Protein AF-A0A354HJ36-F1 (afdb_monomer_lite)

Foldseek 3Di:
DDDPVLVVVQVVQVVVLVVVQVVLVVVCVVCVPPPPDFRKGFDKDADDDPVPPPPDDPVNVVVPPDSHIHGPDIDTPDDPVVVVCVVVVPPDD

pLDDT: mean 81.35, std 14.4, range [49.66, 97.12]

Structure (mmCIF, N/CA/C/O backbone):
data_AF-A0A354HJ36-F1
#
_entry.id   AF-A0A354HJ36-F1
#
loop_
_atom_site.group_PDB
_atom_site.id
_atom_site.type_symbol
_atom_site.label_atom_id
_atom_site.label_alt_id
_atom_site.label_comp_id
_atom_site.label_asym_id
_atom_site.label_entity_id
_atom_site.label_seq_id
_atom_site.pdbx_PDB_ins_code
_atom_site.Cartn_x
_atom_site.Cartn_y
_atom_site.Cartn_z
_atom_site.occupancy
_atom_site.B_iso_or_equiv
_atom_site.auth_seq_id
_atom_site.auth_comp_id
_atom_site.auth_asym_id
_atom_site.auth_atom_id
_atom_site.pdbx_PDB_model_num
ATOM 1 N N . MET A 1 1 ? 18.268 -2.246 -26.959 1.00 54.03 1 MET A N 1
ATOM 2 C CA . MET A 1 1 ? 18.609 -1.635 -25.652 1.00 54.03 1 MET A CA 1
ATOM 3 C C . MET A 1 1 ? 17.320 -1.272 -24.932 1.00 54.03 1 MET A C 1
ATOM 5 O O . MET A 1 1 ? 16.399 -0.808 -25.593 1.00 54.03 1 MET A O 1
ATOM 9 N N . ARG A 1 2 ? 17.228 -1.505 -23.614 1.00 62.12 2 ARG A N 1
ATOM 10 C CA . ARG A 1 2 ? 16.110 -1.004 -22.792 1.00 62.12 2 ARG A CA 1
ATOM 11 C C . ARG A 1 2 ? 16.196 0.526 -22.719 1.00 62.12 2 ARG A C 1
ATOM 13 O O . ARG A 1 2 ? 17.292 1.055 -22.567 1.00 62.12 2 ARG A O 1
ATOM 20 N N . SER A 1 3 ? 15.070 1.225 -22.852 1.00 70.94 3 SER A N 1
ATOM 21 C CA . SER A 1 3 ? 15.029 2.689 -22.733 1.00 70.94 3 SER A CA 1
ATOM 22 C C . SER A 1 3 ? 15.259 3.113 -21.278 1.00 70.94 3 SER A C 1
ATOM 24 O O . SER A 1 3 ? 14.593 2.598 -20.380 1.00 70.94 3 SER A O 1
ATOM 26 N N . THR A 1 4 ? 16.160 4.068 -21.033 1.00 75.00 4 THR A N 1
ATOM 27 C CA . THR A 1 4 ? 16.408 4.635 -19.693 1.00 75.00 4 THR A CA 1
ATOM 28 C C . THR A 1 4 ? 15.144 5.270 -19.100 1.00 75.00 4 THR A C 1
ATOM 30 O O . THR A 1 4 ? 14.898 5.162 -17.900 1.00 75.00 4 THR A O 1
ATOM 33 N N . PHE A 1 5 ? 14.287 5.855 -19.945 1.00 83.56 5 PHE A N 1
ATOM 34 C CA . PHE A 1 5 ? 13.013 6.448 -19.527 1.00 83.56 5 PHE A CA 1
ATOM 35 C C . PHE A 1 5 ? 12.022 5.414 -18.992 1.00 83.56 5 PHE A C 1
ATOM 37 O O . PHE A 1 5 ? 11.326 5.697 -18.020 1.00 83.56 5 PHE A O 1
ATOM 44 N N . LEU A 1 6 ? 12.009 4.202 -19.558 1.00 83.12 6 LEU A N 1
ATOM 45 C CA . LEU A 1 6 ? 11.159 3.117 -19.062 1.00 83.12 6 LEU A CA 1
ATOM 46 C C . LEU A 1 6 ? 11.546 2.745 -17.623 1.00 83.12 6 LEU A C 1
ATOM 48 O O . LEU A 1 6 ? 10.676 2.584 -16.775 1.00 83.12 6 LEU A O 1
ATOM 52 N N . GLY A 1 7 ? 12.846 2.668 -17.323 1.00 83.94 7 GLY A N 1
ATOM 53 C CA . GLY A 1 7 ? 13.333 2.410 -15.964 1.00 83.94 7 GLY A CA 1
ATOM 54 C C . GLY A 1 7 ? 12.899 3.482 -14.960 1.00 83.94 7 GLY A C 1
ATOM 55 O O . GLY A 1 7 ? 12.393 3.155 -13.888 1.00 83.94 7 GLY A O 1
ATOM 56 N N . LEU A 1 8 ? 13.037 4.760 -15.324 1.00 88.62 8 LEU A N 1
ATOM 57 C CA . LEU A 1 8 ? 12.609 5.880 -14.477 1.00 88.62 8 LEU A CA 1
ATOM 58 C C . LEU A 1 8 ? 11.093 5.889 -14.248 1.00 88.62 8 LEU A C 1
ATOM 60 O O . LEU A 1 8 ? 10.636 6.134 -13.131 1.00 88.62 8 LEU A O 1
ATOM 64 N N . GLU A 1 9 ? 10.310 5.590 -15.282 1.00 86.38 9 GLU A N 1
ATOM 65 C CA . GLU A 1 9 ? 8.856 5.524 -15.179 1.00 86.38 9 GLU A CA 1
ATOM 66 C C . GLU A 1 9 ? 8.395 4.370 -14.277 1.00 86.38 9 GLU A C 1
ATOM 68 O O . GLU A 1 9 ? 7.512 4.564 -13.440 1.00 86.38 9 GLU A O 1
ATOM 73 N N . MET A 1 10 ? 9.031 3.198 -14.374 1.00 86.50 10 MET A N 1
ATOM 74 C CA . MET A 1 10 ? 8.767 2.073 -13.470 1.00 86.50 10 MET A CA 1
ATOM 75 C C . MET A 1 10 ? 9.075 2.418 -12.012 1.00 86.50 10 MET A C 1
ATOM 77 O O . MET A 1 10 ? 8.262 2.140 -11.126 1.00 86.50 10 MET A O 1
ATOM 81 N N . SER A 1 11 ? 10.222 3.052 -11.754 1.00 88.81 11 SER A N 1
ATOM 82 C CA . SER A 1 11 ? 10.600 3.482 -10.405 1.00 88.81 11 SER A CA 1
ATOM 83 C C . SER A 1 11 ? 9.606 4.499 -9.848 1.00 88.81 11 SER A C 1
ATOM 85 O O . SER A 1 11 ? 9.133 4.345 -8.724 1.00 88.81 11 SER A O 1
ATOM 87 N N . LYS A 1 12 ? 9.209 5.493 -10.655 1.00 90.19 12 LYS A N 1
ATOM 88 C CA . LYS A 1 12 ? 8.185 6.479 -10.282 1.00 90.19 12 LYS A CA 1
ATOM 89 C C . LYS A 1 12 ? 6.867 5.801 -9.905 1.00 90.19 12 LYS A C 1
ATOM 91 O O . LYS A 1 12 ? 6.324 6.085 -8.841 1.00 90.19 12 LYS A O 1
ATOM 96 N N . ARG A 1 13 ? 6.361 4.902 -10.754 1.00 89.62 13 ARG A N 1
ATOM 97 C CA . ARG A 1 13 ? 5.095 4.192 -10.510 1.00 89.62 13 ARG A CA 1
ATOM 98 C C . ARG A 1 13 ? 5.166 3.326 -9.253 1.00 89.62 13 ARG A C 1
ATOM 100 O O . ARG A 1 13 ? 4.235 3.351 -8.458 1.00 89.62 13 ARG A O 1
ATOM 107 N N . THR A 1 14 ? 6.280 2.626 -9.036 1.00 89.81 14 THR A N 1
ATOM 108 C CA . THR A 1 14 ? 6.501 1.817 -7.825 1.00 89.81 14 THR A CA 1
ATOM 109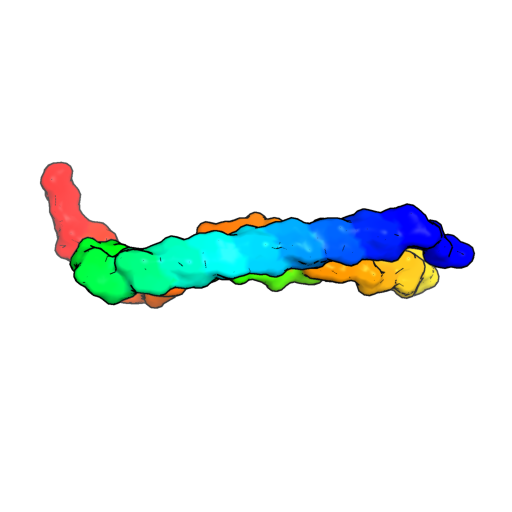 C C . THR A 1 14 ? 6.463 2.677 -6.563 1.00 89.81 14 THR A C 1
ATOM 111 O O . THR A 1 14 ? 5.791 2.321 -5.602 1.00 89.81 14 THR A O 1
ATOM 114 N N . ILE A 1 15 ? 7.125 3.838 -6.565 1.00 93.06 15 ILE A N 1
ATOM 115 C CA . ILE A 1 15 ? 7.102 4.762 -5.421 1.00 93.06 15 ILE A CA 1
ATOM 116 C C . ILE A 1 15 ? 5.678 5.268 -5.162 1.00 93.06 15 ILE A C 1
ATOM 118 O O . ILE A 1 15 ? 5.226 5.274 -4.019 1.00 93.06 15 ILE A O 1
ATOM 122 N N . GLN A 1 16 ? 4.946 5.641 -6.215 1.00 93.06 16 GLN A N 1
ATOM 123 C CA . GLN A 1 16 ? 3.552 6.081 -6.098 1.00 93.06 16 GLN A CA 1
ATOM 124 C C . GLN A 1 16 ? 2.637 4.976 -5.548 1.00 93.06 16 GLN A C 1
ATOM 126 O O . GLN A 1 16 ? 1.789 5.247 -4.698 1.00 93.06 16 GLN A O 1
ATOM 131 N N . LEU A 1 17 ? 2.825 3.730 -5.991 1.00 93.44 17 LEU A N 1
ATOM 132 C CA . LEU A 1 17 ? 2.090 2.570 -5.488 1.00 93.44 17 LEU A CA 1
ATOM 133 C C . LEU A 1 17 ? 2.373 2.328 -4.001 1.00 93.44 17 LEU A C 1
ATOM 135 O O . LEU A 1 17 ? 1.439 2.165 -3.216 1.00 93.44 17 LEU A O 1
ATOM 139 N N . SER A 1 18 ? 3.646 2.354 -3.605 1.00 94.12 18 SER A N 1
ATOM 140 C CA . SER A 1 18 ? 4.054 2.205 -2.206 1.00 94.12 18 SER A CA 1
ATOM 141 C C . SER A 1 18 ? 3.478 3.311 -1.326 1.00 94.12 18 SER A C 1
ATOM 143 O O . SER A 1 18 ? 2.981 3.022 -0.240 1.00 94.12 18 SER A O 1
ATOM 145 N N . GLN A 1 19 ? 3.467 4.560 -1.805 1.00 95.25 19 GLN A N 1
ATOM 146 C CA . GLN A 1 19 ? 2.834 5.666 -1.087 1.00 95.25 19 GLN A CA 1
ATOM 147 C C . GLN A 1 19 ? 1.346 5.386 -0.850 1.00 95.25 19 GLN A C 1
ATOM 149 O O . GLN A 1 19 ? 0.869 5.487 0.277 1.00 95.25 19 GLN A O 1
ATOM 154 N N . LYS A 1 20 ? 0.625 4.935 -1.882 1.00 94.25 20 LYS A N 1
ATOM 155 C CA . LYS A 1 20 ? -0.794 4.596 -1.743 1.00 94.25 20 LYS A CA 1
ATOM 156 C C . LYS A 1 20 ? -1.023 3.457 -0.746 1.00 94.25 20 LYS A C 1
ATOM 158 O O . LYS A 1 20 ? -1.973 3.509 0.032 1.00 94.25 20 LYS A O 1
ATOM 163 N N . ALA A 1 21 ? -0.161 2.441 -0.742 1.00 94.81 21 ALA A N 1
ATOM 164 C CA . ALA A 1 21 ? -0.236 1.342 0.219 1.00 94.81 21 ALA A CA 1
ATOM 165 C C . ALA A 1 21 ? -0.039 1.816 1.669 1.00 94.81 21 ALA A C 1
ATOM 167 O O . ALA A 1 21 ? -0.733 1.338 2.575 1.00 94.81 21 ALA A O 1
ATOM 168 N N . LEU A 1 22 ? 0.851 2.787 1.892 1.00 96.38 22 LEU A N 1
ATOM 169 C CA . LEU A 1 22 ? 1.026 3.421 3.199 1.00 96.38 22 LEU A CA 1
ATOM 170 C C . LEU A 1 22 ? -0.217 4.213 3.615 1.00 96.38 22 LEU A C 1
ATOM 172 O O . LEU A 1 22 ? -0.656 4.067 4.753 1.00 96.38 22 LEU A O 1
ATOM 176 N N . ASP A 1 23 ? -0.839 4.963 2.704 1.00 96.50 23 ASP A N 1
ATOM 177 C CA . ASP A 1 23 ? -2.056 5.731 3.002 1.00 96.50 23 ASP A CA 1
ATOM 178 C C . ASP A 1 23 ? -3.215 4.820 3.459 1.00 96.50 23 ASP A C 1
ATOM 180 O O . ASP A 1 23 ? -3.931 5.120 4.422 1.00 96.50 23 ASP A O 1
ATOM 184 N N . ILE A 1 24 ? -3.386 3.664 2.804 1.00 95.56 24 ILE A N 1
ATOM 185 C CA . ILE A 1 24 ? -4.388 2.661 3.205 1.00 95.56 24 ILE A CA 1
ATOM 186 C C . ILE A 1 24 ? -4.024 2.033 4.546 1.00 95.56 24 ILE A C 1
ATOM 188 O O . ILE A 1 24 ? -4.890 1.844 5.399 1.00 95.56 24 ILE A O 1
ATOM 192 N N . THR A 1 25 ? -2.744 1.748 4.769 1.00 95.94 25 THR A N 1
ATOM 193 C CA . THR A 1 25 ? -2.273 1.217 6.053 1.00 95.94 25 THR A CA 1
ATOM 194 C C . THR A 1 25 ? -2.533 2.204 7.193 1.00 95.94 25 THR A C 1
ATOM 196 O O . THR A 1 25 ? -3.019 1.794 8.246 1.00 95.94 25 THR A O 1
ATOM 199 N N . GLY A 1 26 ? -2.304 3.500 6.973 1.00 97.12 26 GLY A N 1
ATOM 200 C CA . GLY A 1 26 ? -2.638 4.554 7.932 1.00 97.12 26 GLY A CA 1
ATOM 201 C C . GLY A 1 26 ? -4.139 4.636 8.206 1.00 97.12 26 GLY A C 1
ATOM 202 O O . GLY A 1 26 ? -4.550 4.707 9.361 1.00 97.12 26 GLY A O 1
ATOM 203 N N . SER A 1 27 ? -4.969 4.530 7.166 1.00 95.88 27 SER A N 1
ATOM 204 C CA . SER A 1 27 ? -6.432 4.510 7.310 1.00 95.88 27 SER A CA 1
ATOM 205 C C . SER A 1 27 ? -6.917 3.300 8.118 1.00 95.88 27 SER A C 1
ATOM 207 O O . SER A 1 27 ? -7.744 3.446 9.017 1.00 95.88 27 SER A O 1
ATOM 209 N N . ASN A 1 28 ? -6.356 2.115 7.854 1.00 95.88 28 ASN A N 1
ATOM 210 C CA . ASN A 1 28 ? -6.644 0.899 8.613 1.00 95.88 28 ASN A CA 1
ATOM 211 C C . ASN A 1 28 ? -6.258 1.041 10.091 1.00 95.88 28 ASN A C 1
ATOM 213 O O . ASN A 1 28 ? -6.988 0.580 10.967 1.00 95.88 28 ASN A O 1
ATOM 217 N N . LEU A 1 29 ? -5.110 1.664 10.370 1.00 96.00 29 LEU A N 1
ATOM 218 C CA . LEU A 1 29 ? -4.630 1.873 11.732 1.00 96.00 29 LEU A CA 1
ATOM 219 C C . LEU A 1 29 ? -5.549 2.827 12.503 1.00 96.00 29 LEU A C 1
ATOM 221 O O . LEU A 1 29 ? -5.985 2.496 13.608 1.00 96.00 29 LEU A O 1
ATOM 225 N N . SER A 1 30 ? -5.887 3.969 11.903 1.00 97.06 30 SER A N 1
ATOM 226 C CA . SER A 1 30 ? -6.771 4.975 12.502 1.00 97.06 30 SER A CA 1
ATOM 227 C C . SER A 1 30 ? -8.160 4.416 12.811 1.00 97.06 30 SER A C 1
ATOM 229 O O . SER A 1 30 ? -8.716 4.699 13.869 1.00 97.06 30 SER A O 1
ATOM 231 N N . ASN A 1 31 ? -8.693 3.562 11.933 1.00 95.25 31 ASN A N 1
ATOM 232 C CA . ASN A 1 31 ? -10.033 2.991 12.078 1.00 95.25 31 ASN A CA 1
ATOM 233 C C . ASN A 1 31 ? -10.054 1.624 12.777 1.00 95.25 31 ASN A C 1
ATOM 235 O O . ASN A 1 31 ? -11.095 0.975 12.826 1.00 95.25 31 ASN A O 1
ATOM 239 N N . SER A 1 32 ? -8.933 1.185 13.355 1.00 93.50 32 SER A N 1
ATOM 240 C CA . SER A 1 32 ? -8.810 -0.136 13.992 1.00 93.50 32 SER A CA 1
ATOM 241 C C . SER A 1 32 ? -9.814 -0.396 15.123 1.00 93.50 32 SER A C 1
ATOM 243 O O . SER A 1 32 ? -10.127 -1.550 15.401 1.00 93.50 32 SER A O 1
ATOM 245 N N . LYS A 1 33 ? -10.321 0.661 15.772 1.00 93.81 33 LYS A N 1
ATOM 246 C CA . LYS A 1 33 ? -11.307 0.586 16.866 1.00 93.81 33 LYS A CA 1
ATOM 247 C C . LYS A 1 33 ? -12.719 1.010 16.459 1.00 93.81 33 LYS A C 1
ATOM 249 O O . LYS A 1 33 ? -13.599 1.061 17.313 1.00 93.81 33 LYS A O 1
ATOM 254 N N . VAL A 1 34 ? -12.935 1.359 15.192 1.00 95.00 34 VAL A N 1
ATOM 255 C CA . VAL A 1 34 ? -14.254 1.766 14.703 1.00 95.00 34 VAL A CA 1
ATOM 256 C C . VAL A 1 34 ? -15.081 0.509 14.462 1.00 95.00 34 VAL A C 1
ATOM 258 O O . VAL A 1 34 ? -14.712 -0.345 13.654 1.00 95.00 34 VAL A O 1
ATOM 261 N N . GLU A 1 35 ? -16.200 0.387 15.173 1.00 92.06 35 GLU A N 1
ATOM 262 C CA . GLU A 1 35 ? -17.121 -0.734 15.002 1.00 92.06 35 GLU A CA 1
ATOM 263 C C . GLU A 1 35 ? -17.643 -0.789 13.556 1.00 92.06 35 GLU A C 1
ATOM 265 O O . GLU A 1 35 ? -17.975 0.232 12.954 1.00 92.06 35 GLU A O 1
ATOM 270 N N . GLY A 1 36 ? -17.658 -1.987 12.967 1.00 87.81 36 GLY A N 1
ATOM 271 C CA . GLY A 1 36 ? -18.065 -2.196 11.574 1.00 87.81 36 GLY A CA 1
ATOM 272 C C . GLY A 1 36 ? -17.010 -1.839 10.518 1.00 87.81 36 GLY A C 1
ATOM 273 O O . GLY A 1 36 ? -17.241 -2.081 9.330 1.00 87.81 36 GLY A O 1
ATOM 274 N N . TYR A 1 37 ? -15.836 -1.315 10.896 1.00 92.19 37 TYR A N 1
ATOM 275 C CA . TYR A 1 37 ? -14.771 -1.054 9.928 1.00 92.19 37 TYR A CA 1
ATOM 276 C C . TYR A 1 37 ? -14.201 -2.358 9.355 1.00 92.19 37 TYR A C 1
ATOM 278 O O . TYR A 1 37 ? -13.764 -3.249 10.081 1.00 92.19 37 TYR A O 1
ATOM 286 N N . THR A 1 38 ? -14.163 -2.456 8.024 1.00 91.94 38 THR A N 1
ATOM 287 C CA . THR A 1 38 ? -13.476 -3.544 7.321 1.00 91.94 38 THR A CA 1
ATOM 288 C C . THR A 1 38 ? -12.132 -3.058 6.799 1.00 91.94 38 THR A C 1
ATOM 290 O O . THR A 1 38 ? -12.070 -2.073 6.061 1.00 91.94 38 THR A O 1
ATOM 293 N N . ARG A 1 39 ? -11.065 -3.792 7.125 1.00 93.19 39 ARG A N 1
ATOM 294 C CA . ARG A 1 39 ? -9.718 -3.524 6.618 1.00 93.19 39 ARG A CA 1
ATOM 295 C C . ARG A 1 39 ? -9.687 -3.537 5.088 1.00 93.19 39 ARG A C 1
ATOM 297 O O . ARG A 1 39 ? -10.168 -4.477 4.456 1.00 93.19 39 ARG A O 1
ATOM 304 N N . GLN A 1 40 ? -9.035 -2.530 4.520 1.00 95.00 40 GLN A N 1
ATOM 305 C CA . GLN A 1 40 ? -8.746 -2.432 3.093 1.00 95.00 40 GLN A CA 1
ATOM 306 C C . GLN A 1 40 ? -7.306 -2.866 2.793 1.00 95.00 40 GLN A C 1
ATOM 308 O O . GLN A 1 40 ? -6.399 -2.695 3.613 1.00 95.00 40 GLN A O 1
ATOM 313 N N . GLN A 1 41 ? -7.080 -3.418 1.610 1.00 93.75 41 GLN A N 1
ATOM 314 C CA . GLN A 1 41 ? -5.779 -3.846 1.118 1.00 93.75 41 GLN A CA 1
ATOM 315 C C . GLN A 1 41 ? -5.607 -3.372 -0.324 1.00 93.75 41 GLN A C 1
ATOM 317 O O . GLN A 1 41 ? -6.525 -3.480 -1.129 1.00 93.75 41 GLN A O 1
ATOM 322 N N . VAL A 1 42 ? -4.428 -2.837 -0.649 1.00 94.06 42 VAL A N 1
ATOM 323 C CA . VAL A 1 42 ? -4.062 -2.582 -2.048 1.00 94.06 42 VAL A CA 1
ATOM 324 C C . VAL A 1 42 ? -3.763 -3.920 -2.708 1.00 94.06 42 VAL A C 1
ATOM 326 O O . VAL A 1 42 ? -2.890 -4.646 -2.229 1.00 94.06 42 VAL A O 1
ATOM 329 N N . ASP A 1 43 ? -4.449 -4.214 -3.806 1.00 92.25 43 ASP A N 1
ATOM 330 C CA . ASP A 1 43 ? -4.104 -5.333 -4.672 1.00 92.25 43 ASP A CA 1
ATOM 331 C C . ASP A 1 43 ? -3.004 -4.906 -5.649 1.00 92.25 43 ASP A C 1
ATOM 333 O O . ASP A 1 43 ? -3.110 -3.881 -6.335 1.00 92.25 43 ASP A O 1
ATOM 337 N N . ILE A 1 44 ? -1.918 -5.674 -5.676 1.00 89.75 44 ILE A N 1
ATOM 338 C CA . ILE A 1 44 ? -0.718 -5.381 -6.454 1.00 89.75 44 ILE A CA 1
ATOM 339 C C . ILE A 1 44 ? -0.539 -6.483 -7.490 1.00 89.75 44 ILE A C 1
ATOM 341 O O . ILE A 1 44 ? -0.229 -7.627 -7.167 1.00 89.75 44 ILE A O 1
ATOM 345 N N . GLY A 1 45 ? -0.670 -6.100 -8.753 1.00 86.19 45 GLY A N 1
ATOM 346 C CA . GLY A 1 45 ? -0.422 -6.954 -9.902 1.00 86.19 45 GLY A CA 1
ATOM 347 C C . GLY A 1 45 ? 0.947 -6.712 -10.520 1.00 86.19 45 GLY A C 1
ATOM 348 O O . GLY A 1 45 ? 1.544 -5.643 -10.387 1.00 86.19 45 GLY A O 1
ATOM 349 N N . SER A 1 46 ? 1.434 -7.6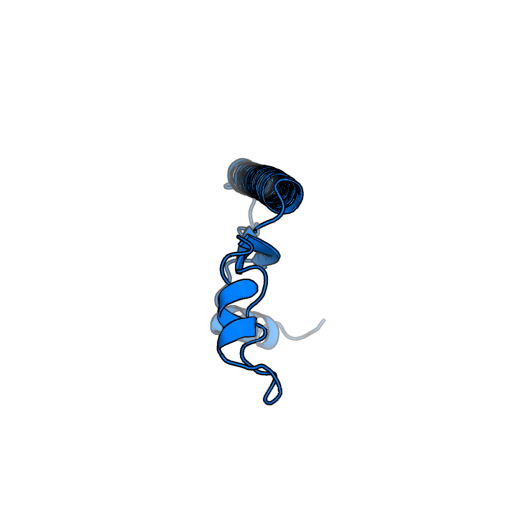90 -11.278 1.00 81.31 46 SER A N 1
ATOM 350 C CA . SER A 1 46 ? 2.540 -7.447 -12.203 1.00 81.31 46 SER A CA 1
ATOM 351 C C . SER A 1 46 ? 2.043 -6.607 -13.379 1.00 81.31 46 SER A C 1
ATOM 353 O O . SER A 1 46 ? 0.987 -6.884 -13.954 1.00 81.31 46 SER A O 1
ATOM 355 N N . SER A 1 47 ? 2.798 -5.573 -13.747 1.00 71.12 47 SER A N 1
ATOM 356 C CA . SER A 1 47 ? 2.509 -4.811 -14.950 1.00 71.12 47 SER A CA 1
ATOM 357 C C . SER A 1 47 ? 2.858 -5.687 -16.163 1.00 71.12 47 SER A C 1
ATOM 359 O O . SER A 1 47 ? 4.007 -6.037 -16.422 1.00 71.12 47 SER A O 1
ATOM 361 N N . TYR A 1 48 ? 1.804 -6.090 -16.870 1.00 64.81 48 TYR A N 1
ATOM 362 C CA . TYR A 1 48 ? 1.802 -6.947 -18.058 1.00 64.81 48 TYR A CA 1
ATOM 363 C C . TYR A 1 48 ? 2.226 -8.414 -17.872 1.00 64.81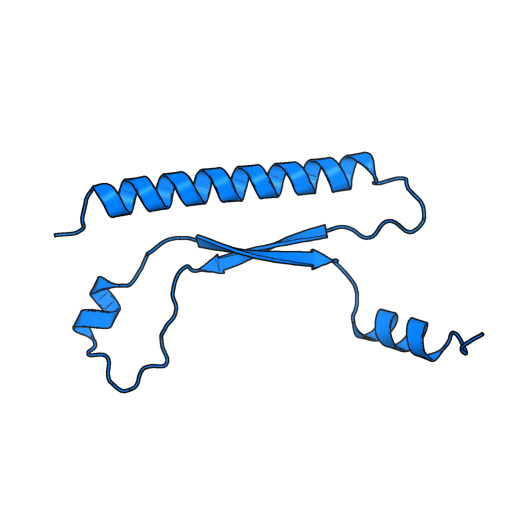 48 TYR A C 1
ATOM 365 O O . TYR A 1 48 ? 3.390 -8.787 -17.977 1.00 64.81 48 TYR A O 1
ATOM 373 N N . LEU A 1 49 ? 1.203 -9.271 -17.833 1.00 52.81 49 LEU A N 1
ATOM 374 C CA . LEU A 1 49 ? 1.234 -10.643 -18.338 1.00 52.81 49 LEU A CA 1
ATOM 375 C C . LEU A 1 49 ? 0.202 -10.759 -19.472 1.00 52.81 49 LEU A C 1
ATOM 377 O O . LEU A 1 49 ? -0.820 -11.419 -19.324 1.00 52.81 49 LEU A O 1
ATOM 381 N N . ASN A 1 50 ? 0.448 -10.144 -20.636 1.00 50.00 50 ASN A N 1
ATOM 382 C CA . ASN A 1 50 ? -0.259 -10.557 -21.860 1.00 50.00 50 ASN A CA 1
ATOM 383 C C . ASN A 1 50 ? 0.373 -11.863 -22.367 1.00 50.00 50 ASN A C 1
ATOM 385 O O . ASN A 1 50 ? 0.960 -11.934 -23.440 1.00 50.00 50 ASN A O 1
ATOM 389 N N . HIS A 1 51 ? 0.294 -12.908 -21.543 1.00 50.91 51 HIS A N 1
ATOM 390 C CA . HIS A 1 51 ? 0.759 -14.258 -21.861 1.00 50.91 51 HIS A CA 1
ATOM 391 C C . HIS A 1 51 ? -0.166 -14.981 -22.854 1.00 50.91 51 HIS A C 1
ATOM 393 O O . HIS A 1 51 ? 0.131 -16.099 -23.267 1.00 50.91 51 HIS A O 1
ATOM 399 N N . THR A 1 52 ? -1.278 -14.354 -23.239 1.00 52.44 52 THR A N 1
ATOM 400 C CA . THR A 1 52 ? -2.394 -14.978 -23.959 1.00 52.44 52 THR A CA 1
ATOM 401 C C . THR A 1 52 ? -2.472 -14.617 -25.439 1.00 52.44 52 THR A C 1
ATOM 403 O O . THR A 1 52 ? -3.286 -15.191 -26.158 1.00 52.44 52 THR A O 1
ATOM 406 N N . ASN A 1 53 ? -1.615 -13.727 -25.948 1.00 54.69 53 ASN A N 1
ATOM 407 C CA . ASN A 1 53 ? -1.585 -13.463 -27.384 1.00 54.69 53 ASN A CA 1
ATOM 408 C C . ASN A 1 53 ? -0.853 -14.603 -28.106 1.00 54.69 53 ASN A C 1
ATOM 410 O O . ASN A 1 53 ? 0.378 -14.661 -28.122 1.00 54.69 53 ASN A O 1
ATOM 414 N N . TYR A 1 54 ? -1.632 -15.484 -28.739 1.00 58.06 54 TYR A N 1
ATOM 415 C CA . TYR A 1 54 ? -1.173 -16.579 -29.607 1.00 58.06 54 TYR A CA 1
ATOM 416 C C . TYR A 1 54 ? -0.176 -16.115 -30.693 1.00 58.06 54 TYR A C 1
ATOM 418 O O . TYR A 1 54 ? 0.668 -16.882 -31.142 1.00 58.06 54 TYR A O 1
ATOM 426 N N . TRP A 1 55 ? -0.214 -14.827 -31.045 1.00 60.00 55 TRP A N 1
ATOM 427 C CA . TRP A 1 55 ? 0.588 -14.194 -32.095 1.00 60.00 55 TRP A CA 1
ATOM 428 C C . TRP A 1 55 ? 1.914 -13.569 -31.624 1.00 60.00 55 TRP A C 1
ATOM 430 O O . TRP A 1 55 ? 2.569 -12.871 -32.394 1.00 60.00 55 TRP A O 1
ATOM 440 N N . GLN A 1 56 ? 2.323 -13.766 -30.366 1.00 61.75 56 GLN A N 1
ATOM 441 C CA . GLN A 1 56 ? 3.588 -13.223 -29.855 1.00 61.75 56 GLN A CA 1
ATOM 442 C C . GLN A 1 56 ? 4.732 -14.245 -29.923 1.00 61.75 56 GLN A C 1
ATOM 444 O O . GLN A 1 56 ? 4.700 -15.280 -29.255 1.00 61.75 56 GLN A O 1
ATOM 449 N N . THR A 1 57 ? 5.784 -13.915 -30.673 1.00 61.97 57 THR A N 1
ATOM 450 C CA . THR A 1 57 ? 7.047 -14.668 -30.735 1.00 61.97 57 THR A CA 1
ATOM 451 C C . THR A 1 57 ? 7.739 -14.733 -29.364 1.00 61.97 57 THR A C 1
ATOM 453 O O . THR A 1 57 ? 7.697 -13.786 -28.582 1.00 61.97 57 THR A O 1
ATOM 456 N N . THR A 1 58 ? 8.459 -15.818 -29.065 1.00 62.44 58 THR A N 1
ATOM 457 C CA . THR A 1 58 ? 9.244 -15.970 -27.819 1.00 62.44 58 THR A CA 1
ATOM 458 C C . THR A 1 58 ? 10.178 -14.778 -27.547 1.00 62.44 58 THR A C 1
ATOM 460 O O . THR A 1 58 ? 10.315 -14.332 -26.409 1.00 62.44 58 THR A O 1
ATOM 463 N N . THR A 1 59 ? 10.751 -14.188 -28.599 1.00 60.59 59 THR A N 1
ATOM 464 C CA . THR A 1 59 ? 11.624 -13.006 -28.514 1.00 60.59 59 THR A CA 1
ATOM 465 C C . THR A 1 59 ? 10.895 -11.742 -28.049 1.00 60.59 59 THR A C 1
ATOM 467 O O . THR A 1 59 ? 11.441 -10.979 -27.251 1.00 60.59 59 THR A O 1
ATOM 470 N N . SER A 1 60 ? 9.654 -11.508 -28.494 1.00 61.00 60 SER A N 1
ATOM 471 C CA . SER A 1 60 ? 8.875 -10.348 -28.040 1.00 61.00 60 SER A CA 1
ATOM 472 C C . SER A 1 60 ? 8.415 -10.522 -26.593 1.00 61.00 60 SER A C 1
ATOM 474 O O . SER A 1 60 ? 8.463 -9.564 -25.826 1.00 61.00 60 SER A O 1
ATOM 476 N N . LYS A 1 61 ? 8.113 -11.752 -26.161 1.00 60.97 61 LYS A N 1
ATOM 477 C CA . LYS A 1 61 ? 7.814 -12.058 -24.750 1.00 60.97 61 LYS A CA 1
ATOM 478 C C . LYS A 1 61 ? 8.982 -11.718 -23.819 1.00 60.97 61 LYS A C 1
ATOM 480 O O . LYS A 1 61 ? 8.775 -11.087 -22.789 1.00 60.97 61 LYS A O 1
ATOM 485 N N . MET A 1 62 ? 10.215 -12.054 -24.207 1.00 63.28 62 MET A N 1
ATOM 486 C CA . MET A 1 62 ? 11.409 -11.729 -23.413 1.00 63.28 62 MET A CA 1
ATOM 487 C C . MET A 1 62 ? 11.689 -10.218 -23.353 1.00 63.28 62 MET A C 1
ATOM 489 O O . MET A 1 62 ? 12.117 -9.709 -22.319 1.00 63.28 62 MET A O 1
ATOM 493 N N . SER A 1 63 ? 11.422 -9.483 -24.438 1.00 63.88 63 SER A N 1
ATOM 494 C CA . SER A 1 63 ? 11.634 -8.030 -24.478 1.00 63.88 63 SER A CA 1
ATOM 495 C C . SER A 1 63 ? 10.636 -7.243 -23.624 1.00 63.88 63 SER A C 1
ATOM 497 O O . SER A 1 63 ? 10.992 -6.176 -23.125 1.00 63.88 63 SER A O 1
ATOM 499 N N . LEU A 1 64 ? 9.398 -7.730 -23.485 1.00 63.91 64 LEU A N 1
ATOM 500 C CA . LEU A 1 64 ? 8.350 -7.082 -22.687 1.00 63.91 64 LEU A CA 1
ATOM 501 C C . LEU A 1 64 ? 8.304 -7.564 -21.229 1.00 63.91 64 LEU A C 1
ATOM 503 O O . LEU A 1 64 ? 7.563 -6.982 -20.438 1.00 63.91 64 LEU A O 1
ATOM 507 N N . ALA A 1 65 ? 9.086 -8.583 -20.868 1.00 63.66 65 ALA A N 1
ATOM 508 C CA . ALA A 1 65 ? 9.153 -9.104 -19.510 1.00 63.66 65 ALA A CA 1
ATOM 509 C C . ALA A 1 65 ? 9.847 -8.124 -18.544 1.00 63.66 65 ALA A C 1
ATOM 511 O O . ALA A 1 65 ? 10.907 -7.562 -18.845 1.00 63.66 65 ALA A O 1
ATOM 512 N N . GLY A 1 66 ? 9.267 -7.980 -17.347 1.00 68.25 66 GLY A N 1
ATOM 513 C CA . GLY A 1 66 ? 9.846 -7.207 -16.244 1.00 68.25 66 GLY A CA 1
ATOM 514 C C . GLY A 1 66 ? 9.509 -5.715 -16.261 1.00 68.25 66 GLY A C 1
ATOM 515 O O . GLY A 1 66 ? 10.397 -4.900 -16.029 1.00 68.25 66 GLY A O 1
ATOM 516 N N . GLN A 1 67 ? 8.246 -5.351 -16.516 1.00 75.19 67 GLN A N 1
ATOM 517 C CA . GLN A 1 67 ? 7.779 -3.953 -16.488 1.00 75.19 67 GLN A CA 1
ATOM 518 C C . GLN A 1 67 ? 7.392 -3.441 -15.081 1.00 75.19 67 GLN A C 1
ATOM 520 O O . GLN A 1 67 ? 6.890 -2.322 -14.927 1.00 75.19 67 GLN A O 1
ATOM 525 N N . GLY A 1 68 ? 7.633 -4.242 -14.041 1.00 78.25 68 GLY A N 1
ATOM 526 C CA . GLY A 1 68 ? 7.390 -3.876 -12.645 1.00 78.25 68 GLY A CA 1
ATOM 527 C C . GLY A 1 68 ? 6.004 -4.269 -12.132 1.00 78.25 68 GLY A C 1
ATOM 528 O O . GLY A 1 68 ? 5.389 -5.221 -12.615 1.00 78.25 68 GLY A O 1
ATOM 529 N N . ALA A 1 69 ? 5.539 -3.554 -11.107 1.00 82.94 69 ALA A N 1
ATOM 530 C CA . ALA A 1 69 ? 4.266 -3.788 -10.432 1.00 82.94 69 ALA A CA 1
ATOM 531 C C . ALA A 1 69 ? 3.305 -2.603 -10.625 1.00 82.94 69 ALA A C 1
ATOM 533 O O . ALA A 1 69 ? 3.734 -1.460 -10.788 1.00 82.94 69 ALA A O 1
ATOM 534 N N . ILE A 1 70 ? 2.004 -2.882 -10.606 1.00 85.75 70 ILE A N 1
ATOM 535 C CA . ILE A 1 70 ? 0.910 -1.908 -10.683 1.00 85.75 70 ILE A CA 1
ATOM 536 C C . ILE A 1 70 ? -0.121 -2.202 -9.594 1.00 85.75 70 ILE A C 1
ATOM 538 O O . ILE A 1 70 ? -0.310 -3.350 -9.209 1.00 85.75 70 ILE A O 1
ATOM 542 N N . GLY A 1 71 ? -0.811 -1.168 -9.118 1.00 84.81 71 GLY A N 1
ATOM 543 C CA . GLY A 1 71 ? -2.003 -1.356 -8.292 1.00 84.81 71 GLY A CA 1
ATOM 544 C C . GLY A 1 71 ? -3.183 -1.738 -9.179 1.00 84.81 71 GLY A C 1
ATOM 545 O O . GLY A 1 71 ? -3.498 -0.991 -10.104 1.00 84.81 71 GLY A O 1
ATOM 546 N N . ILE A 1 72 ? -3.805 -2.886 -8.918 1.00 87.31 72 ILE A N 1
ATOM 547 C CA . ILE A 1 72 ? -5.026 -3.332 -9.607 1.00 87.31 72 ILE A CA 1
ATOM 548 C C . ILE A 1 72 ? -6.234 -2.600 -9.020 1.00 87.31 72 ILE A C 1
ATOM 550 O O . ILE A 1 72 ? -7.078 -2.088 -9.753 1.00 87.31 72 ILE A O 1
ATOM 554 N N . GLY A 1 73 ? -6.284 -2.504 -7.692 1.00 89.69 73 GLY A N 1
ATOM 555 C CA . GLY A 1 73 ? -7.408 -1.927 -6.975 1.00 89.69 73 GLY A CA 1
ATOM 556 C C . GLY A 1 73 ? -7.188 -1.897 -5.469 1.00 89.69 73 GLY A C 1
ATOM 557 O O . GLY A 1 73 ? -6.087 -2.133 -4.968 1.00 89.69 73 GLY A O 1
ATOM 558 N N . VAL A 1 74 ? -8.256 -1.564 -4.751 1.00 91.69 74 VAL A N 1
ATOM 559 C CA . VAL A 1 74 ? -8.314 -1.631 -3.293 1.00 91.69 74 VAL A CA 1
ATOM 560 C C . VAL A 1 74 ? -9.475 -2.531 -2.931 1.00 91.69 74 VAL A C 1
ATOM 562 O O . VAL A 1 74 ? -10.628 -2.154 -3.135 1.00 91.69 74 VAL A O 1
ATOM 565 N N . ASP A 1 75 ? -9.153 -3.678 -2.353 1.00 92.75 75 ASP A N 1
ATOM 566 C CA . ASP A 1 75 ? -10.136 -4.663 -1.934 1.00 92.75 75 ASP A CA 1
ATOM 567 C C . ASP A 1 75 ? -10.285 -4.673 -0.418 1.00 92.75 75 ASP A C 1
ATOM 569 O O . ASP A 1 75 ? -9.425 -4.217 0.341 1.00 92.75 75 ASP A O 1
ATOM 573 N N . GLN A 1 76 ? -11.421 -5.181 0.038 1.00 92.00 76 GLN A N 1
ATOM 574 C CA . GLN A 1 76 ? -11.690 -5.370 1.453 1.00 92.00 76 GLN A CA 1
ATOM 575 C C . GLN A 1 76 ? -11.371 -6.805 1.845 1.00 92.00 76 GLN A C 1
ATOM 577 O O . GLN A 1 76 ? -11.772 -7.749 1.166 1.00 92.00 76 GLN A O 1
ATOM 582 N N . VAL A 1 77 ? -10.693 -6.975 2.976 1.00 90.44 77 VAL A N 1
ATOM 583 C CA . VAL A 1 77 ? -10.396 -8.305 3.509 1.00 90.44 77 VAL A CA 1
ATOM 584 C C . VAL A 1 77 ? -11.667 -8.844 4.164 1.00 90.44 77 VAL A C 1
ATOM 586 O O . VAL A 1 77 ? -11.969 -8.519 5.313 1.00 90.44 77 VAL A O 1
ATOM 589 N N . ARG A 1 78 ? -12.441 -9.625 3.406 1.00 89.50 78 ARG A N 1
ATOM 590 C CA . ARG A 1 78 ? -13.680 -10.281 3.849 1.00 89.50 78 ARG A CA 1
ATOM 591 C C . ARG A 1 78 ? -13.694 -11.740 3.423 1.00 89.50 78 ARG A C 1
ATOM 593 O O . ARG A 1 78 ? -13.162 -12.088 2.373 1.00 89.50 78 ARG A O 1
ATOM 600 N N . ASP A 1 79 ? -14.350 -12.573 4.222 1.00 89.06 79 ASP A N 1
ATOM 601 C CA . ASP A 1 79 ? -14.678 -13.936 3.815 1.00 89.06 79 ASP A CA 1
ATOM 602 C C . ASP A 1 79 ? -15.907 -13.892 2.882 1.00 89.06 79 ASP A C 1
ATOM 604 O O . ASP A 1 79 ? -16.987 -13.486 3.325 1.00 89.06 79 ASP A O 1
ATOM 608 N N . PRO A 1 80 ? -15.779 -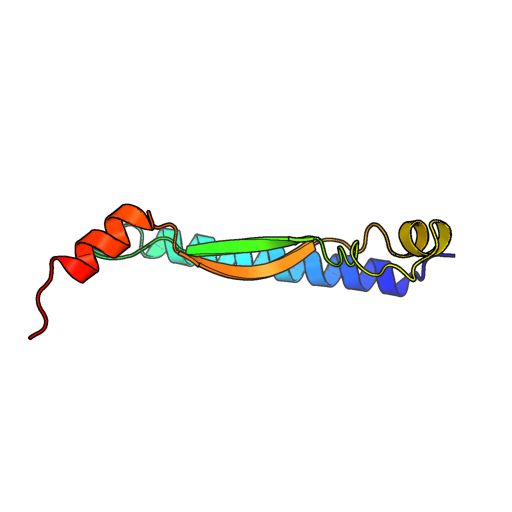14.292 1.603 1.00 87.94 80 PRO A N 1
ATOM 609 C CA . PRO A 1 80 ? -16.875 -14.211 0.642 1.00 87.94 80 PRO A CA 1
ATOM 610 C C . PRO A 1 80 ? -18.037 -15.154 0.979 1.00 87.94 80 PRO A C 1
ATOM 612 O O . PRO A 1 80 ? -19.182 -14.854 0.640 1.00 87.94 80 PRO A O 1
ATOM 615 N N . TYR A 1 81 ? -17.773 -16.286 1.638 1.00 89.56 81 TYR A N 1
ATOM 616 C CA . TYR A 1 81 ? -18.809 -17.228 2.049 1.00 89.56 81 TYR A CA 1
ATOM 617 C C . TYR A 1 81 ? -19.635 -16.651 3.200 1.00 89.56 81 TYR A C 1
ATOM 619 O O . TYR A 1 81 ? -20.865 -16.638 3.123 1.00 89.56 81 TYR A O 1
ATOM 627 N N . ILE A 1 82 ? -18.972 -16.129 4.236 1.00 88.12 82 ILE A N 1
ATOM 628 C CA . ILE A 1 82 ? -19.659 -15.523 5.386 1.00 88.12 82 ILE A CA 1
ATOM 629 C C . ILE A 1 82 ? -20.395 -14.247 4.964 1.00 88.12 82 ILE A C 1
ATOM 631 O O . ILE A 1 82 ? -21.553 -14.076 5.336 1.00 88.12 82 ILE A O 1
ATOM 635 N N . ASP A 1 83 ? -19.778 -13.388 4.147 1.00 87.62 83 ASP A N 1
ATOM 636 C CA . ASP A 1 83 ? -20.403 -12.145 3.672 1.00 87.62 83 ASP A CA 1
ATOM 637 C C . ASP A 1 83 ? -21.656 -12.440 2.829 1.00 87.62 83 ASP A C 1
ATOM 639 O O . ASP A 1 83 ? -22.707 -11.830 3.028 1.00 87.62 83 ASP A O 1
ATOM 643 N N . LYS A 1 84 ? -21.604 -13.453 1.951 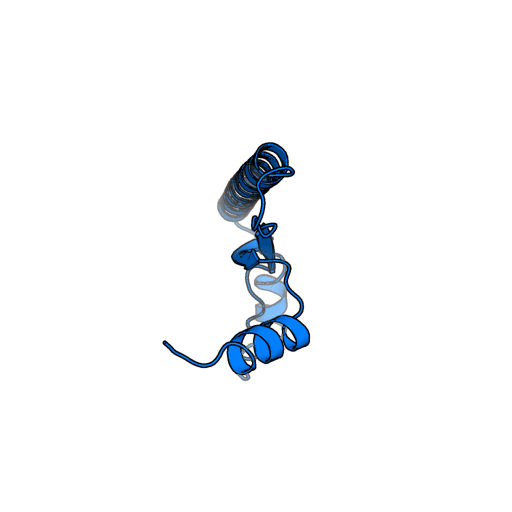1.00 89.25 84 LYS A N 1
ATOM 644 C CA . LYS A 1 84 ? -22.779 -13.891 1.184 1.00 89.25 84 LYS A CA 1
ATOM 645 C C . LYS A 1 84 ? -23.908 -14.375 2.096 1.00 89.25 84 LYS A C 1
ATOM 647 O O . LYS A 1 84 ? -25.040 -13.929 1.941 1.00 89.25 84 LYS A O 1
ATOM 652 N N . ARG A 1 85 ? -23.607 -15.250 3.062 1.00 87.06 85 ARG A N 1
ATOM 653 C CA . ARG A 1 85 ? -24.613 -15.772 4.002 1.00 87.06 85 ARG A CA 1
ATOM 654 C C . ARG A 1 85 ? -25.207 -14.676 4.872 1.00 87.06 85 ARG A C 1
ATOM 656 O O . ARG A 1 85 ? -26.414 -14.677 5.070 1.00 87.06 85 ARG A O 1
ATOM 663 N N . TYR A 1 86 ? -24.388 -13.740 5.349 1.00 85.25 86 TYR A N 1
ATOM 664 C CA . TYR A 1 86 ? -24.859 -12.600 6.128 1.00 85.25 86 TYR A CA 1
ATOM 665 C C . TYR A 1 86 ? -25.881 -11.782 5.328 1.00 85.25 86 TYR A C 1
ATOM 667 O O . TYR A 1 86 ? -26.997 -11.586 5.804 1.00 85.25 86 TYR A O 1
ATOM 675 N N . ARG A 1 87 ? -25.561 -11.430 4.075 1.00 83.25 87 ARG A N 1
ATOM 676 C CA . ARG A 1 87 ? -26.459 -10.677 3.180 1.00 83.25 87 ARG A CA 1
ATOM 677 C C . ARG A 1 87 ? -27.731 -11.438 2.795 1.00 83.25 87 ARG A C 1
ATOM 679 O O . ARG A 1 87 ? -28.773 -10.818 2.639 1.00 83.25 87 ARG A O 1
ATOM 686 N N . GLU A 1 88 ? -27.659 -12.759 2.635 1.00 88.94 88 GLU A N 1
ATOM 687 C CA . GLU A 1 88 ? -28.835 -13.610 2.383 1.00 88.94 88 GLU A CA 1
ATOM 688 C C . GLU A 1 88 ? -29.708 -13.787 3.638 1.00 88.94 88 GLU A C 1
ATOM 690 O O . GLU A 1 88 ? -30.921 -13.947 3.529 1.00 88.94 88 GLU A O 1
ATOM 695 N N . SER A 1 89 ? -29.097 -13.774 4.827 1.00 79.31 89 SER A N 1
ATOM 696 C CA . SER A 1 89 ? -29.769 -14.001 6.113 1.00 79.31 89 SER A CA 1
ATOM 697 C C . SER A 1 89 ? -30.439 -12.766 6.705 1.00 79.31 89 SER A C 1
ATOM 699 O O . SER A 1 89 ? -31.285 -12.913 7.582 1.00 79.31 89 SER A O 1
ATOM 701 N N . THR A 1 90 ? -30.077 -11.564 6.255 1.00 64.38 90 THR A N 1
ATOM 702 C CA . THR A 1 90 ? -30.802 -10.335 6.576 1.00 64.38 90 THR A CA 1
ATOM 703 C C . THR A 1 90 ? -31.946 -10.190 5.571 1.00 64.38 90 THR A C 1
ATOM 705 O O . THR A 1 90 ? -31.691 -9.729 4.455 1.00 64.38 90 THR A O 1
ATOM 708 N N . PRO A 1 91 ? -33.187 -10.613 5.892 1.00 62.72 91 PRO A N 1
ATOM 709 C CA . PRO A 1 91 ? -34.313 -10.369 5.005 1.00 62.72 91 PRO A CA 1
ATOM 710 C C . PRO A 1 91 ? -34.437 -8.860 4.788 1.00 62.72 91 PRO A C 1
ATOM 712 O O . PRO A 1 91 ? -34.315 -8.077 5.731 1.00 62.72 91 PRO A O 1
ATOM 715 N N . PHE A 1 92 ? -34.623 -8.477 3.527 1.00 62.22 92 PHE A N 1
ATOM 716 C CA . PHE A 1 92 ? -34.938 -7.116 3.110 1.00 62.22 92 PHE A CA 1
ATOM 717 C C . PHE A 1 92 ? -36.001 -6.504 4.037 1.00 62.22 92 PHE A C 1
ATOM 719 O O . PHE A 1 92 ? -37.009 -7.150 4.331 1.00 62.22 92 PHE A O 1
ATOM 726 N N . VAL A 1 93 ? -35.759 -5.269 4.485 1.00 49.66 93 VAL A N 1
ATOM 727 C CA . VAL A 1 93 ? -36.849 -4.344 4.830 1.00 49.66 93 VAL A CA 1
ATOM 728 C C . VAL A 1 93 ? -37.627 -4.036 3.557 1.00 49.66 93 VAL A C 1
ATOM 730 O O . VAL A 1 93 ? -36.960 -3.865 2.509 1.00 49.66 93 VAL A O 1
#

Radius of gyration: 19.63 Å; chains: 1; bounding box: 56×24×49 Å

Secondary structure 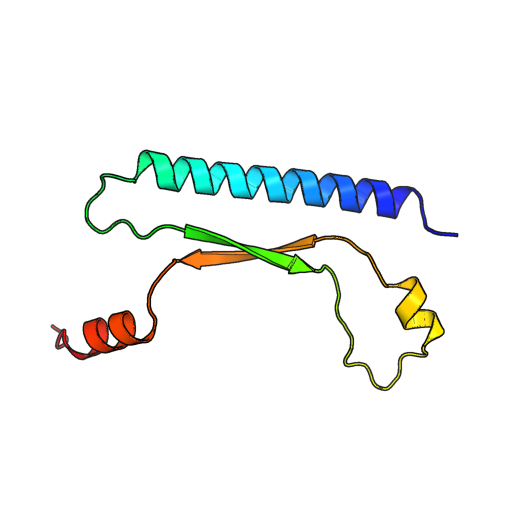(DSSP, 8-state):
---HHHHHHHHHHHHHHHHHHHHHHHHHHHTTTSTTPPPEEEEEEES---TT-TT--HHHHHHH----EEEEEEEE---HHHHHHHHHHS---

Sequence (93 aa):
MRSTFLGLEMSKRTIQLSQKALDITGSNLSNSKVEGYTRQQVDIGSSYLNHTNYWQTTTSKMSLAGQGAIGIGVDQVRDPYIDKRYRESTPFV